Protein AF-A0A9D4G757-F1 (afdb_monomer)

Sequence (109 aa):
MEPRSGENACGYVVVRFISDYPGMWFLHCHIDLHNTNGMGMVIDEGDSKPTSPIDFPVCRNFEFKDDLRIIKLGGIVNQQQEMLKDQSLTIYELRNQLNIQTAKLNEQE

pLDDT: mean 77.9, std 16.69, range [42.66, 96.94]

Foldseek 3Di:
DDDDPPDDPPDDDDDDDDQPAQDWDKAADPPPVRVVVPRIDIDGGDPDDDDDDPPDADPPRPDPPCPVVVVVVPDPPPPVVVVVVVVVVVVVVVVVVVVVVVVVVVVVD

Secondary structure (DSSP, 8-state):
-PPPTT--------------S-EEEEEE-SSHHHHHTT-EEEEEE-S-PPPPPTTPPPTT-------HHHHHS-SSSHHHHHHHHHHHHHHHHHHHHHHHHHHHHHT--

Radius of gyration: 24.27 Å; Cα contacts (8 Å, |Δi|>4): 47; chains: 1; bounding box: 54×32×67 Å

InterPro domains:
  IPR002355 Multicopper oxidase, copper-binding site [PS00080] (28-39)
  IPR008972 Cupredoxin [G3DSA:2.60.40.420] (5-68)
  IPR008972 Cupredoxin [SSF49503] (11-52)
  IPR011706 Multicopper oxidase, C-terminal [PF07731] (11-47)
  IPR033138 Multicopper oxidases, conserved site [PS00079] (23-43)

Mean predicted aligned error: 16.39 Å

Solvent-accessible surface area (backbone atoms only — not comparable to full-atom values): 7275 Å² total; per-residue (Å²): 136,83,76,63,95,90,64,76,91,85,76,86,85,88,86,88,83,84,91,85,70,49,37,78,43,81,50,60,49,90,48,65,72,47,34,78,72,58,44,56,49,74,47,82,34,70,94,63,65,75,78,79,61,88,91,59,76,50,92,95,51,79,70,78,74,82,62,58,66,58,74,67,52,82,67,82,71,46,66,68,49,50,54,54,49,52,54,52,50,53,52,50,52,52,51,50,52,50,51,53,50,51,52,54,54,64,72,72,112

Organism: Dreissena polymorpha (NCBI:txid45954)

Structure (mmCIF, N/CA/C/O backbone):
data_AF-A0A9D4G757-F1
#
_entry.id   AF-A0A9D4G757-F1
#
loop_
_atom_site.group_PDB
_atom_site.id
_atom_site.type_symbol
_atom_site.label_atom_id
_atom_site.label_alt_id
_atom_site.label_comp_id
_atom_site.label_asym_id
_atom_site.label_entity_id
_atom_site.label_seq_id
_atom_site.pdbx_PDB_ins_code
_atom_site.Cartn_x
_atom_site.Cartn_y
_atom_site.Cartn_z
_atom_site.occupancy
_atom_site.B_iso_or_equiv
_atom_site.auth_seq_id
_atom_site.auth_comp_id
_atom_site.auth_asym_id
_atom_site.auth_atom_id
_atom_site.pdbx_PDB_model_num
ATOM 1 N N . MET A 1 1 ? -32.748 0.722 1.227 1.00 42.66 1 MET A N 1
ATOM 2 C CA . MET A 1 1 ? -32.030 0.820 2.513 1.00 42.66 1 MET A CA 1
ATOM 3 C C . MET A 1 1 ? -31.830 2.295 2.771 1.00 42.66 1 MET A C 1
ATOM 5 O O . MET A 1 1 ? -31.106 2.918 2.009 1.00 42.66 1 MET A O 1
ATOM 9 N N . GLU A 1 2 ? -32.544 2.864 3.738 1.00 48.59 2 GLU A N 1
ATOM 10 C CA . GLU A 1 2 ? -32.268 4.234 4.180 1.00 48.59 2 GLU A CA 1
ATOM 11 C C . GLU A 1 2 ? -31.182 4.219 5.264 1.00 48.59 2 GLU A C 1
ATOM 13 O O . GLU A 1 2 ? -31.170 3.294 6.085 1.00 48.59 2 GLU A O 1
ATOM 18 N N . PRO A 1 3 ? -30.261 5.195 5.269 1.00 55.28 3 PRO A N 1
ATOM 19 C CA . PRO A 1 3 ? -29.198 5.257 6.259 1.00 55.28 3 PRO A CA 1
ATOM 20 C C . PRO A 1 3 ? -29.733 5.773 7.598 1.00 55.28 3 PRO A C 1
ATOM 22 O O . PRO A 1 3 ? -30.544 6.699 7.647 1.00 55.28 3 PRO A O 1
ATOM 25 N N . ARG A 1 4 ? -29.270 5.181 8.705 1.00 61.44 4 ARG A N 1
ATOM 26 C CA . ARG A 1 4 ? -29.557 5.693 10.050 1.00 61.44 4 ARG A CA 1
ATOM 27 C C . ARG A 1 4 ? -28.796 7.000 10.273 1.00 61.44 4 ARG A C 1
ATOM 29 O O . ARG A 1 4 ? -27.637 7.141 9.893 1.00 61.44 4 ARG A O 1
ATOM 36 N N . SER A 1 5 ? -29.474 7.954 10.903 1.00 55.69 5 SER A N 1
ATOM 37 C CA . SER A 1 5 ? -28.947 9.266 11.276 1.00 55.69 5 SER A CA 1
ATOM 38 C C . SER A 1 5 ? -27.642 9.134 12.072 1.00 55.69 5 SER A C 1
ATOM 40 O O . SER A 1 5 ? -27.669 8.690 13.220 1.00 55.69 5 SER A O 1
ATOM 42 N N . GLY A 1 6 ? -26.522 9.517 11.450 1.00 54.69 6 GLY A N 1
ATOM 43 C CA . GLY A 1 6 ? -25.172 9.483 12.030 1.00 54.69 6 GLY A CA 1
ATOM 44 C C . GLY A 1 6 ? -24.110 8.834 11.135 1.00 54.69 6 GLY A C 1
ATOM 45 O O . GLY A 1 6 ? -22.923 8.998 11.391 1.00 54.69 6 GLY A O 1
ATOM 46 N N . GLU A 1 7 ? -24.517 8.148 10.068 1.00 62.72 7 GLU A N 1
ATOM 47 C CA . GLU A 1 7 ? -23.624 7.326 9.254 1.00 62.72 7 GLU A CA 1
ATOM 48 C C . GLU A 1 7 ? -23.812 7.664 7.774 1.00 62.72 7 GLU A C 1
ATOM 50 O O . GLU A 1 7 ? -24.894 7.448 7.232 1.00 62.72 7 GLU A O 1
ATOM 55 N N . ASN A 1 8 ? -22.780 8.293 7.184 1.00 50.72 8 ASN A N 1
ATOM 56 C CA . ASN A 1 8 ? -22.376 8.279 5.769 1.00 50.72 8 ASN A CA 1
ATOM 57 C C . ASN A 1 8 ? -21.428 9.461 5.478 1.00 50.72 8 ASN A C 1
ATOM 59 O O . ASN A 1 8 ? -21.876 10.586 5.253 1.00 50.72 8 ASN A O 1
ATOM 63 N N . ALA A 1 9 ? -20.118 9.219 5.382 1.00 65.31 9 ALA A N 1
ATOM 64 C CA . ALA A 1 9 ? -19.231 10.126 4.650 1.00 65.31 9 ALA A CA 1
ATOM 65 C C . ALA A 1 9 ? -19.429 9.889 3.141 1.00 65.31 9 ALA A C 1
ATOM 67 O O . ALA A 1 9 ? -18.605 9.267 2.477 1.00 65.31 9 ALA A O 1
ATOM 68 N N . CYS A 1 10 ? -20.566 10.323 2.594 1.00 75.12 10 CYS A N 1
ATOM 69 C CA . CYS A 1 10 ? -20.796 10.301 1.151 1.00 75.12 10 CYS A CA 1
ATOM 70 C C . CYS A 1 10 ? -20.040 11.469 0.509 1.00 75.12 10 CYS A C 1
ATOM 72 O O . CYS A 1 10 ? -20.564 12.573 0.386 1.00 75.12 10 CYS A O 1
ATOM 74 N N . GLY A 1 11 ? -18.793 11.222 0.120 1.00 84.81 11 GLY A N 1
ATOM 75 C CA . GLY A 1 11 ? -17.942 12.170 -0.594 1.00 84.81 11 GLY A CA 1
ATOM 76 C C . GLY A 1 11 ? -17.013 11.450 -1.567 1.00 84.81 11 GLY A C 1
ATOM 77 O O . GLY A 1 11 ? -16.969 10.222 -1.607 1.00 84.81 11 GLY A O 1
ATOM 78 N N . TYR A 1 12 ? -16.267 12.215 -2.360 1.00 92.75 12 TYR A N 1
ATOM 79 C CA . TYR A 1 12 ? -15.235 11.687 -3.248 1.00 92.75 12 TYR A CA 1
ATOM 80 C C . TYR A 1 12 ? -13.963 12.522 -3.127 1.00 92.75 12 TYR A C 1
ATOM 82 O O . TYR A 1 12 ? -14.000 13.697 -2.763 1.00 92.75 12 TYR A O 1
ATOM 90 N N . VAL A 1 13 ? -12.832 11.906 -3.453 1.00 92.69 13 VAL A N 1
ATOM 91 C CA . VAL A 1 13 ? -11.530 12.568 -3.541 1.00 92.69 13 VAL A CA 1
ATOM 92 C C . VAL A 1 13 ? -10.971 12.298 -4.929 1.00 92.69 13 VAL A C 1
ATOM 94 O O . VAL A 1 13 ? -11.061 11.179 -5.430 1.00 92.69 13 VAL A O 1
ATOM 97 N N . VAL A 1 14 ? -10.401 13.325 -5.558 1.00 95.88 14 VAL A N 1
ATOM 98 C CA . VAL A 1 14 ? -9.697 13.198 -6.837 1.00 95.88 14 VAL A CA 1
ATOM 99 C C . VAL A 1 14 ? -8.209 13.358 -6.571 1.00 95.88 14 VAL A C 1
ATOM 101 O O . VAL A 1 14 ? -7.772 14.405 -6.099 1.00 95.88 14 VAL A O 1
ATOM 104 N N . VAL A 1 15 ? -7.437 12.322 -6.884 1.00 95.00 15 VAL A N 1
ATOM 105 C CA . VAL A 1 15 ? -5.978 12.314 -6.746 1.00 95.00 15 VAL A CA 1
ATOM 106 C C . VAL A 1 15 ? -5.353 12.325 -8.138 1.00 95.00 15 VAL A C 1
ATOM 108 O O . VAL A 1 15 ? -5.828 11.644 -9.046 1.00 95.00 15 VAL A O 1
ATOM 111 N N . ARG A 1 16 ? -4.284 13.105 -8.309 1.00 96.75 16 ARG A N 1
ATOM 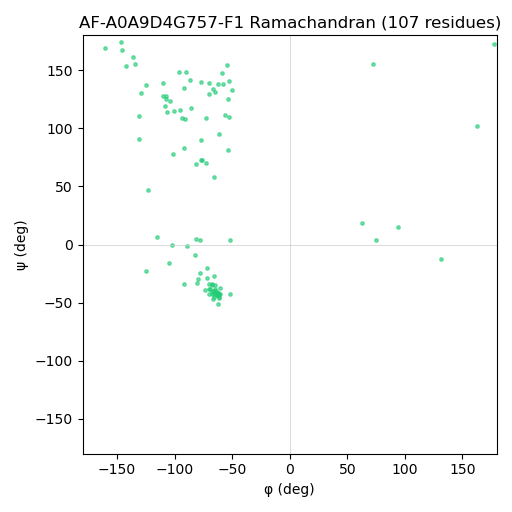112 C CA . ARG A 1 16 ? -3.449 13.123 -9.514 1.00 96.75 16 ARG A CA 1
ATOM 113 C C . ARG A 1 16 ? -1.994 12.976 -9.095 1.00 96.75 16 ARG A C 1
ATOM 115 O O . ARG A 1 16 ? -1.535 13.726 -8.240 1.00 96.75 16 ARG A O 1
ATOM 122 N N . PHE A 1 17 ? -1.286 12.055 -9.730 1.00 95.12 17 PHE A N 1
ATOM 123 C CA . PHE A 1 17 ? 0.151 11.861 -9.572 1.00 95.12 17 PHE A CA 1
ATOM 124 C C . PHE A 1 17 ? 0.797 11.647 -10.946 1.00 95.12 17 PHE A C 1
ATOM 126 O O . PHE A 1 17 ? 0.097 11.383 -11.927 1.00 95.12 17 PHE A O 1
ATOM 133 N N . ILE A 1 18 ? 2.114 11.833 -11.019 1.00 95.81 18 ILE A N 1
ATOM 134 C CA . ILE A 1 18 ? 2.915 11.518 -12.205 1.00 95.81 18 ILE A CA 1
ATOM 135 C C . ILE A 1 18 ? 3.416 10.087 -12.038 1.00 95.81 18 ILE A C 1
ATOM 137 O O . ILE A 1 18 ? 3.839 9.7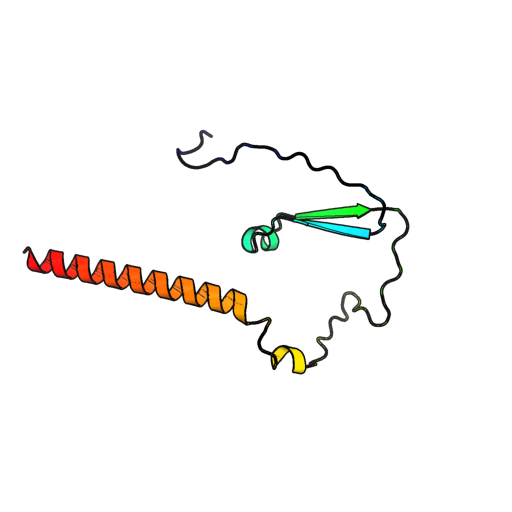06 -10.952 1.00 95.81 18 ILE A O 1
ATOM 141 N N . SER A 1 19 ? 3.301 9.309 -13.107 1.00 94.25 19 SER A N 1
ATOM 142 C CA . SER A 1 19 ? 3.729 7.918 -13.168 1.00 94.25 19 SER A CA 1
ATOM 143 C C . SER A 1 19 ? 5.077 7.850 -13.893 1.00 94.25 19 SER A C 1
ATOM 145 O O . SER A 1 19 ? 5.132 7.572 -15.091 1.00 94.25 19 SER A O 1
ATOM 147 N N . ASP A 1 20 ? 6.150 8.204 -13.186 1.00 93.75 20 ASP A N 1
ATOM 148 C CA . ASP A 1 20 ? 7.534 8.233 -13.673 1.00 93.75 20 ASP A CA 1
ATOM 149 C C . ASP A 1 20 ? 8.477 7.226 -12.980 1.00 93.75 20 ASP A C 1
ATOM 151 O O . ASP A 1 20 ? 9.677 7.220 -13.268 1.00 93.75 20 ASP A O 1
ATOM 155 N N . TYR A 1 21 ? 7.961 6.335 -12.123 1.00 93.12 21 TYR A N 1
ATOM 156 C CA . TYR A 1 21 ? 8.767 5.390 -11.338 1.00 93.12 21 TYR A CA 1
ATOM 157 C C . TYR A 1 21 ? 8.233 3.949 -11.436 1.00 93.12 21 TYR A C 1
ATOM 159 O O . TYR A 1 21 ? 7.447 3.520 -10.592 1.00 93.12 21 TYR A O 1
ATOM 167 N N . PRO A 1 22 ? 8.706 3.143 -12.408 1.00 95.25 22 PRO A N 1
ATOM 168 C CA . PRO A 1 22 ? 8.237 1.772 -12.600 1.00 95.25 22 PRO A CA 1
ATOM 169 C C . PRO A 1 22 ? 8.333 0.917 -11.332 1.00 95.25 22 PRO A C 1
ATOM 171 O O . PRO A 1 22 ? 9.403 0.770 -10.735 1.00 95.25 22 PRO A O 1
ATOM 174 N N . GLY A 1 23 ? 7.214 0.325 -10.922 1.00 93.62 23 GLY A N 1
ATOM 175 C CA . GLY A 1 23 ? 7.089 -0.244 -9.587 1.00 93.62 23 GLY A CA 1
ATOM 176 C C . GLY A 1 23 ? 5.712 -0.823 -9.293 1.00 93.62 23 GLY A C 1
ATOM 177 O O . GLY A 1 23 ? 4.785 -0.713 -10.090 1.00 93.62 23 GLY A O 1
ATOM 178 N N . MET A 1 24 ? 5.604 -1.482 -8.141 1.00 94.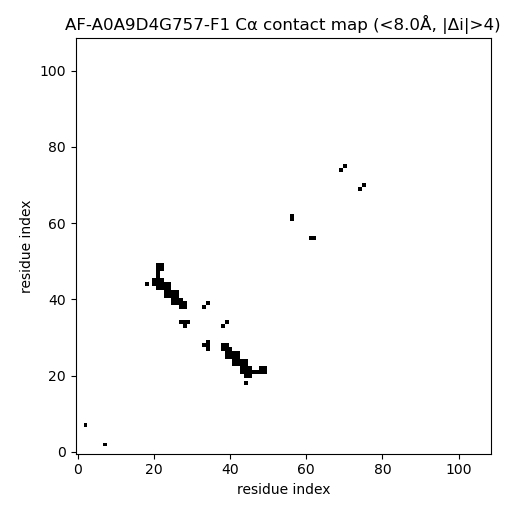19 24 MET A N 1
ATOM 179 C CA . MET A 1 24 ? 4.327 -1.893 -7.558 1.00 94.19 24 MET A CA 1
ATOM 180 C C . MET A 1 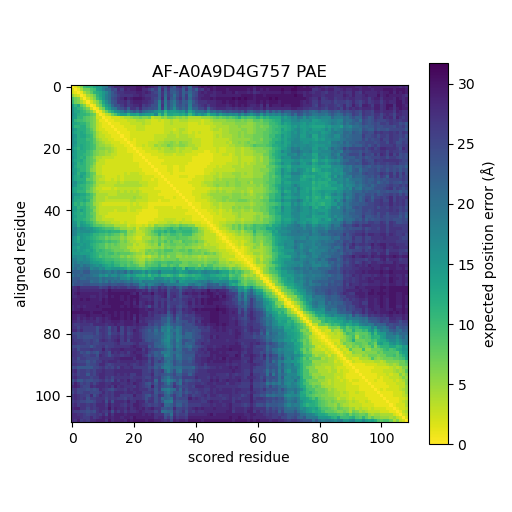24 ? 4.049 -0.972 -6.374 1.00 94.19 24 MET A C 1
ATOM 182 O O . MET A 1 24 ? 4.782 -1.012 -5.385 1.00 94.19 24 MET A O 1
ATOM 186 N N . TRP A 1 25 ? 3.011 -0.146 -6.467 1.00 94.94 25 TRP A N 1
ATOM 187 C CA . TRP A 1 25 ? 2.702 0.872 -5.462 1.00 94.94 25 TRP A CA 1
ATOM 188 C C . TRP A 1 25 ? 1.446 0.511 -4.684 1.00 94.94 25 TRP A C 1
ATOM 190 O O . TRP A 1 25 ? 0.402 0.239 -5.273 1.00 94.94 25 TRP A O 1
ATOM 200 N N . PHE A 1 26 ? 1.529 0.520 -3.355 1.00 96.62 26 PHE A N 1
ATOM 201 C CA . PHE A 1 26 ? 0.406 0.162 -2.496 1.00 96.62 26 PHE A CA 1
ATOM 202 C C . PHE A 1 26 ? -0.384 1.407 -2.089 1.00 96.62 26 PHE A C 1
ATOM 204 O O . PHE A 1 26 ? 0.081 2.221 -1.294 1.00 96.62 26 PHE A O 1
ATOM 211 N N . LEU A 1 27 ? -1.589 1.551 -2.636 1.00 95.94 27 LEU A N 1
ATOM 212 C CA . LEU A 1 27 ? -2.540 2.589 -2.255 1.00 95.94 27 LEU A CA 1
ATOM 213 C C . LEU A 1 27 ? -3.583 1.972 -1.326 1.00 95.94 27 LEU A C 1
ATOM 215 O O . LEU A 1 27 ? -4.356 1.115 -1.743 1.00 95.94 27 LEU A O 1
ATOM 219 N N . HIS A 1 28 ? -3.627 2.405 -0.071 1.00 96.44 28 HIS A N 1
ATOM 220 C CA . HIS A 1 28 ? -4.486 1.788 0.937 1.00 96.44 28 HIS A CA 1
ATOM 221 C C . HIS A 1 28 ? -5.031 2.799 1.941 1.00 96.44 28 HIS A C 1
ATOM 223 O O . HIS A 1 28 ? -4.577 3.941 2.029 1.00 96.44 28 HIS A O 1
ATOM 229 N N . CYS A 1 29 ? -6.016 2.371 2.727 1.00 95.25 29 CYS A N 1
ATOM 230 C CA . CYS A 1 29 ? -6.435 3.125 3.897 1.00 95.25 29 CYS A CA 1
ATOM 231 C C . CYS A 1 29 ? -5.343 3.060 4.972 1.00 95.25 29 CYS A C 1
ATOM 233 O O . CYS A 1 29 ? -4.909 1.974 5.343 1.00 95.25 29 CYS A O 1
ATOM 235 N N . HIS A 1 30 ? -4.926 4.200 5.518 1.00 94.75 30 HIS A N 1
ATOM 236 C CA . HIS A 1 30 ? -3.895 4.250 6.563 1.00 94.75 30 HIS A CA 1
ATOM 237 C C . HIS A 1 30 ? -4.423 3.876 7.970 1.00 94.75 30 HIS A C 1
ATOM 239 O O . HIS A 1 30 ? -3.695 3.949 8.956 1.00 94.75 30 HIS A O 1
ATOM 245 N N . ILE A 1 31 ? -5.698 3.486 8.088 1.00 92.00 31 ILE A N 1
ATOM 246 C CA . ILE A 1 31 ? -6.267 2.918 9.316 1.00 92.00 31 ILE A CA 1
ATOM 247 C C . ILE A 1 31 ? -5.980 1.414 9.313 1.00 92.00 31 ILE A C 1
ATOM 249 O O . ILE A 1 31 ? -6.495 0.697 8.454 1.00 92.00 31 ILE A O 1
ATOM 253 N N . ASP A 1 32 ? -5.209 0.932 10.291 1.00 88.44 32 ASP A N 1
ATOM 254 C CA . ASP A 1 32 ? -4.720 -0.455 10.353 1.00 88.44 32 ASP A CA 1
ATOM 255 C C . ASP A 1 32 ? -5.828 -1.500 10.208 1.00 88.44 32 ASP A C 1
ATOM 257 O O . ASP A 1 32 ? -5.679 -2.469 9.463 1.00 88.44 32 ASP A O 1
ATOM 261 N N . LEU A 1 33 ? -6.971 -1.291 10.866 1.00 93.06 33 LEU A N 1
ATOM 262 C CA . LEU A 1 33 ? -8.108 -2.207 10.780 1.00 93.06 33 LEU A CA 1
ATOM 263 C C . LEU A 1 33 ? -8.698 -2.263 9.363 1.00 93.06 33 LEU A C 1
ATOM 265 O O . LEU A 1 33 ? -9.070 -3.329 8.891 1.00 93.06 33 LEU A O 1
ATOM 269 N N . HIS A 1 34 ? -8.770 -1.137 8.654 1.00 91.62 34 HIS A N 1
ATOM 270 C CA . HIS A 1 34 ? -9.272 -1.121 7.279 1.00 91.62 34 HIS A CA 1
ATOM 271 C C . HIS A 1 34 ? -8.252 -1.731 6.314 1.00 91.62 34 HIS A C 1
ATOM 273 O O . HIS A 1 34 ? -8.636 -2.488 5.424 1.00 91.62 34 HIS A O 1
ATOM 279 N N . ASN A 1 35 ? -6.960 -1.452 6.515 1.00 91.94 35 ASN A N 1
ATOM 280 C CA . ASN A 1 35 ? -5.877 -2.023 5.718 1.00 91.94 35 ASN A CA 1
ATOM 281 C C . ASN A 1 35 ? -5.813 -3.551 5.853 1.00 91.94 35 ASN A C 1
ATOM 283 O O . ASN A 1 35 ? -5.841 -4.269 4.858 1.00 91.94 35 ASN A O 1
ATOM 287 N N . THR A 1 36 ? -5.791 -4.057 7.088 1.00 94.19 36 THR A N 1
ATOM 288 C CA . THR A 1 36 ? -5.731 -5.502 7.369 1.00 94.19 36 THR A CA 1
ATOM 289 C C . THR A 1 36 ? -6.993 -6.240 6.920 1.00 94.19 36 THR A C 1
ATOM 291 O O . THR A 1 36 ? -6.907 -7.401 6.529 1.00 94.19 36 THR A O 1
ATOM 294 N N . ASN A 1 37 ? -8.139 -5.550 6.865 1.00 96.06 37 ASN A N 1
ATOM 295 C CA . ASN A 1 37 ? -9.378 -6.063 6.275 1.00 96.06 37 ASN A CA 1
ATOM 296 C C . ASN A 1 37 ? -9.439 -5.935 4.738 1.00 96.06 37 ASN A C 1
ATOM 298 O O . ASN A 1 37 ? -10.464 -6.260 4.140 1.00 96.06 37 ASN A O 1
ATOM 302 N N . GLY A 1 38 ? -8.364 -5.481 4.086 1.00 95.06 38 GLY A N 1
ATOM 303 C CA . GLY A 1 38 ? -8.226 -5.494 2.629 1.00 95.06 38 GLY A CA 1
ATOM 304 C C . GLY A 1 38 ? -8.650 -4.213 1.909 1.00 95.06 38 GLY A C 1
ATOM 305 O O . GLY A 1 38 ? -8.815 -4.239 0.692 1.00 95.06 38 GLY A O 1
ATOM 306 N N . MET A 1 39 ? -8.814 -3.083 2.607 1.00 96.94 39 MET A N 1
ATOM 307 C CA . MET A 1 39 ? -9.086 -1.784 1.976 1.00 96.94 39 MET A CA 1
ATOM 308 C C . MET A 1 39 ? -7.809 -1.184 1.365 1.00 96.94 39 MET A C 1
ATOM 310 O O . MET A 1 39 ? -7.241 -0.208 1.865 1.00 96.94 39 MET A O 1
ATOM 314 N N . GLY A 1 40 ? -7.366 -1.771 0.258 1.00 95.94 40 GLY A N 1
ATOM 315 C CA . GLY A 1 40 ? -6.227 -1.298 -0.513 1.00 95.94 40 GLY A CA 1
ATOM 316 C C . GLY A 1 40 ? -6.226 -1.825 -1.940 1.00 95.94 40 GLY A C 1
ATOM 317 O O . GLY A 1 40 ? -6.994 -2.711 -2.309 1.00 95.94 40 GLY A O 1
ATOM 318 N N . MET A 1 41 ? -5.352 -1.250 -2.751 1.00 96.75 41 MET A N 1
ATOM 319 C CA . MET A 1 41 ? -5.109 -1.625 -4.132 1.00 96.75 41 MET A CA 1
ATOM 320 C C . MET A 1 41 ? -3.619 -1.514 -4.444 1.00 96.75 41 MET A C 1
ATOM 322 O O . MET A 1 41 ? -2.896 -0.725 -3.833 1.00 96.75 41 MET A O 1
ATOM 326 N N . VAL A 1 42 ? -3.168 -2.294 -5.421 1.00 96.69 42 VAL A N 1
ATOM 327 C CA . VAL A 1 42 ? -1.809 -2.196 -5.951 1.00 96.69 42 VAL A CA 1
ATOM 328 C C . VAL A 1 42 ? -1.875 -1.578 -7.338 1.00 96.69 42 VAL A C 1
ATOM 330 O O . VAL A 1 42 ? -2.641 -2.032 -8.187 1.00 96.69 42 VAL A O 1
ATOM 333 N N . ILE A 1 43 ? -1.086 -0.532 -7.549 1.00 95.88 43 ILE A N 1
ATOM 334 C CA . ILE A 1 43 ? -0.896 0.111 -8.844 1.00 95.88 43 ILE A CA 1
ATOM 335 C C . ILE A 1 43 ? 0.364 -0.499 -9.454 1.00 95.88 43 ILE A C 1
ATOM 337 O O . ILE A 1 43 ? 1.453 -0.365 -8.896 1.00 95.88 43 ILE A O 1
ATOM 341 N N . ASP A 1 44 ? 0.190 -1.201 -10.571 1.00 95.06 44 ASP A N 1
ATOM 342 C CA . ASP A 1 44 ? 1.279 -1.775 -11.357 1.00 95.06 44 ASP A CA 1
ATOM 343 C C . ASP A 1 44 ? 1.722 -0.760 -12.414 1.00 95.06 44 ASP A C 1
ATOM 345 O O . ASP A 1 44 ? 0.987 -0.456 -13.355 1.00 95.06 44 ASP A O 1
ATOM 349 N N . GLU A 1 45 ? 2.904 -0.186 -12.212 1.00 94.81 45 GLU A N 1
ATOM 350 C CA . GLU A 1 45 ? 3.445 0.871 -13.050 1.00 94.81 45 GLU A CA 1
ATOM 351 C C . GLU A 1 45 ? 4.602 0.375 -13.923 1.00 94.81 45 GLU A C 1
ATOM 353 O O . GLU A 1 45 ? 5.623 -0.106 -13.418 1.00 94.81 45 GLU A O 1
ATOM 358 N N . GLY A 1 46 ? 4.472 0.580 -15.236 1.00 90.81 46 GLY A N 1
ATOM 359 C CA . GLY A 1 46 ? 5.500 0.289 -16.237 1.00 90.81 46 GLY A CA 1
ATOM 360 C C . GLY A 1 46 ? 5.709 -1.206 -16.506 1.00 90.81 46 GLY A C 1
ATOM 361 O O . GLY A 1 46 ? 5.465 -2.051 -15.652 1.00 90.81 46 GLY A O 1
ATOM 362 N N . ASP A 1 47 ? 6.220 -1.552 -17.687 1.00 88.25 47 ASP A N 1
ATOM 363 C CA . ASP A 1 47 ? 6.427 -2.963 -18.060 1.00 88.25 47 ASP A CA 1
ATOM 364 C C . ASP A 1 47 ? 7.699 -3.564 -17.439 1.00 88.25 47 ASP A C 1
ATOM 366 O O . ASP A 1 47 ? 7.773 -4.760 -17.158 1.00 88.25 47 ASP A O 1
ATOM 370 N N . SER A 1 48 ? 8.719 -2.734 -17.202 1.00 88.75 48 SER A N 1
ATOM 371 C CA . SER A 1 48 ? 9.994 -3.150 -16.612 1.00 88.75 48 SER A CA 1
ATOM 372 C C . SER A 1 48 ? 10.086 -2.720 -15.154 1.00 88.75 48 SER A C 1
ATOM 374 O O . SER A 1 48 ? 10.018 -1.528 -14.859 1.00 88.75 48 SER A O 1
ATOM 376 N N . LYS A 1 49 ? 10.309 -3.670 -14.246 1.00 88.44 49 LYS A N 1
ATOM 377 C CA . LYS A 1 49 ? 10.559 -3.392 -12.827 1.00 88.44 49 LYS A CA 1
ATOM 378 C C . LYS A 1 49 ? 12.063 -3.369 -12.536 1.00 88.44 49 LYS A C 1
ATOM 380 O O . LYS A 1 49 ? 12.808 -4.108 -13.188 1.00 88.44 49 LYS A O 1
ATOM 385 N N . PRO A 1 50 ? 12.527 -2.564 -11.563 1.00 87.44 50 PRO A N 1
ATOM 386 C CA . PRO A 1 50 ? 13.898 -2.665 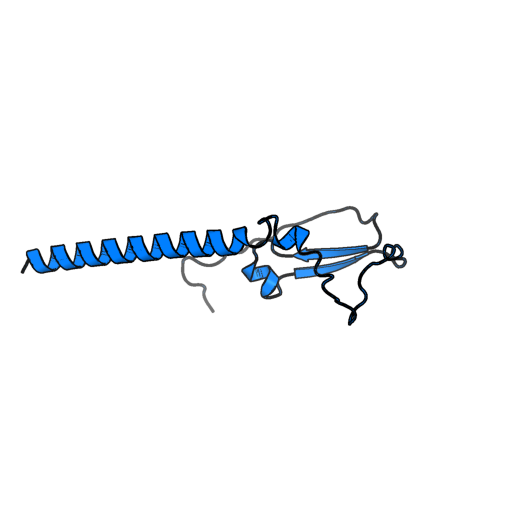-11.087 1.00 87.44 50 PRO A CA 1
ATOM 387 C C . PRO A 1 50 ? 14.161 -4.075 -10.553 1.00 87.44 50 PRO A C 1
ATOM 389 O O . PRO A 1 50 ? 13.272 -4.737 -10.011 1.00 87.44 50 PRO A O 1
ATOM 392 N N . THR A 1 51 ? 15.396 -4.545 -10.702 1.00 89.19 51 THR A N 1
ATOM 393 C CA . THR A 1 51 ? 15.806 -5.813 -10.101 1.00 89.19 51 THR A CA 1
ATOM 394 C C . THR A 1 51 ? 15.692 -5.723 -8.589 1.00 89.19 51 THR A C 1
ATOM 396 O O . THR A 1 51 ? 16.087 -4.721 -7.990 1.00 89.19 51 THR A O 1
ATOM 399 N N . SER A 1 52 ? 15.193 -6.793 -7.976 1.00 88.88 52 SER A N 1
ATOM 400 C CA . SER A 1 52 ? 15.173 -6.921 -6.524 1.00 88.88 52 SER A CA 1
ATOM 401 C C . SER A 1 52 ? 16.576 -6.685 -5.940 1.00 88.88 52 SER A C 1
ATOM 403 O O . SER A 1 52 ? 17.552 -7.158 -6.534 1.00 88.88 52 SER A O 1
ATOM 405 N N . PRO A 1 53 ? 16.706 -5.989 -4.794 1.00 88.38 53 PRO A N 1
ATOM 406 C CA . PRO A 1 53 ? 17.984 -5.845 -4.106 1.00 88.38 53 PRO A CA 1
ATOM 407 C C . PRO A 1 53 ? 18.648 -7.199 -3.813 1.00 88.38 53 PRO A C 1
ATOM 409 O O . PRO A 1 53 ? 17.969 -8.221 -3.674 1.00 88.38 53 PRO A O 1
ATOM 412 N N . ILE A 1 54 ? 19.978 -7.192 -3.687 1.00 87.38 54 ILE A N 1
ATOM 413 C CA . ILE A 1 54 ? 20.749 -8.362 -3.244 1.00 87.38 54 ILE A CA 1
ATOM 414 C C . ILE A 1 54 ? 20.243 -8.779 -1.853 1.00 87.38 54 ILE A C 1
ATOM 416 O O . ILE A 1 54 ? 19.967 -7.921 -1.017 1.00 87.38 54 ILE A O 1
ATOM 420 N N . ASP A 1 55 ? 20.096 -10.087 -1.631 1.00 84.06 55 ASP A N 1
ATOM 421 C CA . ASP A 1 55 ? 19.574 -10.696 -0.397 1.00 84.06 55 ASP A CA 1
ATOM 422 C C . ASP A 1 55 ? 18.119 -10.341 -0.032 1.00 84.06 55 ASP A C 1
ATOM 424 O O . ASP A 1 55 ? 17.693 -10.551 1.106 1.00 84.06 55 ASP A O 1
ATOM 428 N N . PHE A 1 56 ? 17.318 -9.845 -0.981 1.00 84.25 56 PHE A N 1
ATOM 429 C CA . PHE A 1 56 ? 15.887 -9.656 -0.741 1.00 84.25 56 PHE A CA 1
ATOM 430 C C . PHE A 1 56 ? 15.175 -11.013 -0.563 1.00 84.25 56 PHE A C 1
ATOM 432 O O . PHE A 1 56 ? 15.401 -11.932 -1.362 1.00 84.25 56 PHE A O 1
ATOM 439 N N . PRO A 1 57 ? 14.302 -11.168 0.452 1.00 83.62 57 PRO A N 1
ATOM 440 C CA . PRO A 1 57 ? 13.629 -12.433 0.707 1.00 83.62 57 PRO A CA 1
ATOM 441 C C . PRO A 1 57 ? 12.703 -12.798 -0.454 1.00 83.62 57 PRO A C 1
ATOM 443 O O . PRO A 1 57 ? 11.887 -11.999 -0.912 1.00 83.62 57 PRO A O 1
ATOM 446 N N . VAL A 1 58 ? 12.811 -14.041 -0.917 1.00 82.62 58 VAL A N 1
ATOM 447 C CA . VAL A 1 58 ? 11.910 -14.588 -1.934 1.00 82.62 58 VAL A CA 1
ATOM 448 C C . VAL A 1 58 ? 10.707 -15.246 -1.270 1.00 82.62 58 VAL A C 1
ATOM 450 O O . VAL A 1 58 ? 10.810 -15.819 -0.183 1.00 82.62 58 VAL A O 1
ATOM 453 N N . CYS A 1 59 ? 9.551 -15.204 -1.938 1.00 81.12 59 CYS A N 1
ATOM 454 C CA . CYS A 1 59 ? 8.358 -15.908 -1.477 1.00 81.12 59 CYS A CA 1
ATOM 455 C C . CYS A 1 59 ? 8.687 -17.373 -1.155 1.00 81.12 59 CYS A C 1
ATOM 457 O O . CYS A 1 59 ? 9.293 -18.069 -1.972 1.00 81.12 59 CYS A O 1
ATOM 459 N N . ARG A 1 60 ? 8.221 -17.846 0.008 1.00 75.44 60 ARG A N 1
ATOM 460 C CA . ARG A 1 60 ? 8.497 -19.183 0.581 1.00 75.44 60 ARG A CA 1
ATOM 461 C C . ARG A 1 60 ? 9.898 -19.373 1.185 1.00 75.44 60 ARG A C 1
ATOM 463 O O . ARG A 1 60 ? 10.181 -20.464 1.658 1.00 75.44 60 ARG A O 1
ATOM 470 N N . ASN A 1 61 ? 10.723 -18.328 1.234 1.00 71.12 61 ASN A N 1
ATOM 471 C CA . ASN A 1 61 ? 11.982 -18.269 1.984 1.00 71.12 61 ASN A CA 1
ATOM 472 C C . ASN A 1 61 ? 11.963 -17.077 2.962 1.00 71.12 61 ASN A C 1
ATOM 474 O O . ASN A 1 61 ? 12.888 -16.268 3.023 1.00 71.12 61 ASN A O 1
ATOM 478 N N . PHE A 1 62 ? 10.864 -16.920 3.700 1.00 67.94 62 PHE A N 1
ATOM 479 C CA . PHE A 1 62 ? 10.818 -15.959 4.798 1.00 67.94 62 PHE A CA 1
ATOM 480 C C . PHE A 1 62 ? 11.477 -16.592 6.022 1.00 67.94 62 PHE A C 1
ATOM 482 O O . PHE A 1 62 ? 10.810 -16.952 6.989 1.00 67.94 62 PHE A O 1
ATOM 489 N N . GLU A 1 63 ? 12.793 -16.786 5.959 1.00 67.56 63 GLU A N 1
ATOM 490 C CA . GLU A 1 63 ? 13.564 -17.004 7.171 1.00 67.56 63 GLU A CA 1
ATOM 491 C C . GLU A 1 63 ? 13.647 -15.663 7.889 1.00 67.56 63 GLU A C 1
ATOM 493 O O . GLU A 1 63 ? 14.315 -14.726 7.441 1.00 67.56 63 GLU A O 1
ATOM 498 N N . PHE A 1 64 ? 12.938 -15.556 9.011 1.00 61.47 64 PHE A N 1
ATOM 499 C CA . PHE A 1 64 ? 13.256 -14.540 9.994 1.00 61.47 64 PHE A CA 1
ATOM 500 C C . PHE A 1 64 ? 14.676 -14.852 10.457 1.00 61.47 64 PHE A C 1
ATOM 502 O O . PHE A 1 64 ? 14.884 -15.724 11.296 1.00 61.47 64 PHE A O 1
ATOM 509 N N . LYS A 1 65 ? 15.679 -14.199 9.857 1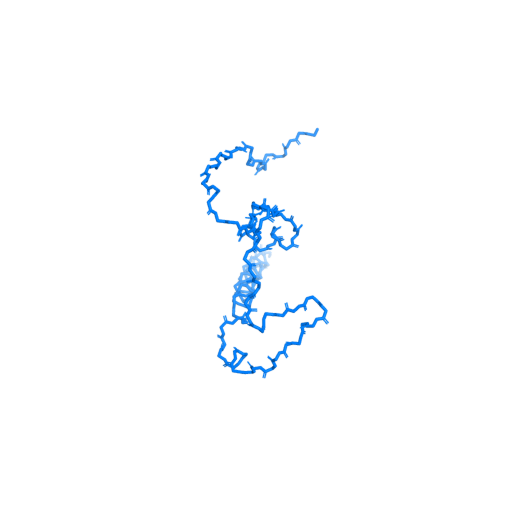.00 59.19 65 LYS A N 1
ATOM 510 C CA . LYS A 1 65 ? 16.997 -14.142 10.477 1.00 59.19 65 LYS A CA 1
ATOM 511 C C . LYS A 1 65 ? 16.733 -13.544 11.846 1.00 59.19 65 LYS A C 1
ATOM 513 O O . LYS A 1 65 ? 16.317 -12.388 11.933 1.00 59.19 65 LYS A O 1
ATOM 518 N N . ASP A 1 66 ? 16.905 -14.356 12.881 1.00 57.62 66 ASP A N 1
ATOM 519 C CA . ASP A 1 66 ? 16.829 -13.960 14.280 1.00 57.62 66 ASP A CA 1
ATOM 520 C C . ASP A 1 66 ? 17.985 -12.996 14.602 1.00 57.62 66 ASP A C 1
ATOM 522 O O . ASP A 1 66 ? 18.790 -13.216 15.506 1.00 57.62 66 ASP A O 1
ATOM 526 N N . ASP A 1 67 ? 18.069 -11.871 13.892 1.00 57.41 67 ASP A N 1
ATOM 527 C CA . ASP A 1 67 ? 18.749 -10.678 14.353 1.00 57.41 67 ASP A CA 1
ATOM 528 C C . ASP A 1 67 ? 17.868 -10.073 15.449 1.00 57.41 67 ASP A C 1
ATOM 530 O O . ASP A 1 67 ? 17.291 -8.987 15.355 1.00 57.41 67 ASP A O 1
ATOM 534 N N . LEU A 1 68 ? 17.8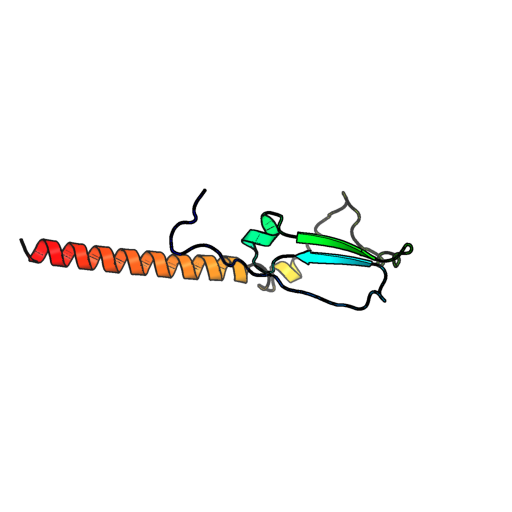43 -10.795 16.570 1.00 53.34 68 LEU A N 1
ATOM 535 C CA . LEU A 1 68 ? 17.328 -10.439 17.889 1.00 53.34 68 LEU A CA 1
ATOM 536 C C . LEU A 1 68 ? 17.882 -9.099 18.413 1.00 53.34 68 LEU A C 1
ATOM 538 O O . LEU A 1 68 ? 17.563 -8.701 19.529 1.00 53.34 68 LEU A O 1
ATOM 542 N N . ARG A 1 69 ? 18.689 -8.370 17.630 1.00 49.62 69 ARG A N 1
ATOM 543 C CA . ARG A 1 69 ? 19.042 -6.969 17.866 1.00 49.62 69 ARG A CA 1
ATOM 544 C C . ARG A 1 69 ? 17.862 -6.020 17.640 1.00 49.62 69 ARG A C 1
ATOM 546 O O . ARG A 1 69 ? 17.755 -5.061 18.395 1.00 49.62 69 ARG A O 1
ATOM 553 N N . ILE A 1 70 ? 16.952 -6.295 16.699 1.00 51.22 70 ILE A N 1
ATOM 554 C CA . ILE A 1 70 ? 15.763 -5.444 16.478 1.00 51.22 70 ILE A CA 1
ATOM 555 C C . ILE A 1 70 ? 14.650 -5.757 17.487 1.00 51.22 70 ILE A C 1
ATOM 557 O O . ILE A 1 70 ? 13.982 -4.847 17.963 1.00 51.22 70 ILE A O 1
ATOM 561 N N . ILE A 1 71 ? 14.514 -7.016 17.916 1.00 49.00 71 ILE A N 1
ATOM 562 C CA . ILE A 1 71 ? 13.563 -7.390 18.979 1.00 49.00 71 ILE A CA 1
ATOM 563 C C . ILE A 1 71 ? 14.047 -6.892 20.359 1.00 49.00 71 ILE A C 1
ATOM 565 O O . ILE A 1 71 ? 13.228 -6.563 21.214 1.00 49.00 71 ILE A O 1
ATOM 569 N N . LYS A 1 72 ? 15.368 -6.752 20.580 1.00 44.91 72 LYS A N 1
ATOM 570 C CA . LYS A 1 72 ? 15.922 -6.158 21.816 1.00 44.91 72 LYS A CA 1
ATOM 5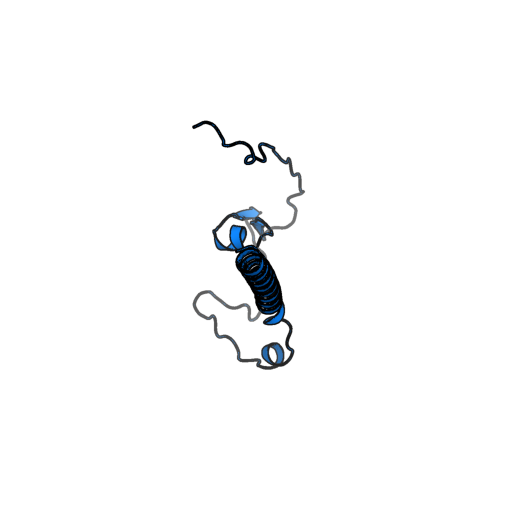71 C C . LYS A 1 72 ? 15.864 -4.632 21.882 1.00 44.91 72 LYS A C 1
ATOM 573 O O . LYS A 1 72 ? 15.877 -4.091 22.985 1.00 44.91 72 LYS A O 1
ATOM 578 N N . LEU A 1 73 ? 15.826 -3.932 20.751 1.00 48.75 73 LEU A N 1
ATOM 579 C CA . LEU A 1 73 ? 15.641 -2.481 20.717 1.00 48.75 73 LEU A CA 1
ATOM 580 C C . LEU A 1 73 ? 14.140 -2.212 20.594 1.00 48.75 73 LEU A C 1
ATOM 582 O O . LEU A 1 73 ? 13.630 -2.069 19.491 1.00 48.75 73 LEU A O 1
ATOM 586 N N . GLY A 1 74 ? 13.430 -2.232 21.726 1.00 43.38 74 GLY A N 1
ATOM 587 C CA . GLY A 1 74 ? 11.965 -2.199 21.817 1.00 43.38 74 GLY A CA 1
ATOM 588 C C . GLY A 1 74 ? 11.285 -1.046 21.067 1.00 43.38 74 GLY A C 1
ATOM 589 O O . GLY A 1 74 ? 10.913 -0.050 21.678 1.00 43.38 74 GLY A O 1
ATOM 590 N N . GLY A 1 75 ? 11.097 -1.205 19.753 1.00 47.22 75 GLY A N 1
ATOM 591 C CA . GLY A 1 75 ? 10.496 -0.203 18.869 1.00 47.22 75 GLY A CA 1
ATOM 592 C C . GLY A 1 75 ? 9.295 -0.693 18.056 1.00 47.22 75 GLY A C 1
ATOM 593 O O . GLY A 1 75 ? 8.467 0.128 17.687 1.00 47.22 75 GLY A O 1
ATOM 594 N N . ILE A 1 76 ? 9.135 -2.000 17.811 1.00 54.19 76 ILE A N 1
ATOM 595 C CA . ILE A 1 76 ? 8.038 -2.515 16.955 1.00 54.19 76 ILE A CA 1
ATOM 596 C C . ILE A 1 76 ? 6.906 -3.174 17.769 1.00 54.19 76 ILE A C 1
ATOM 598 O O . ILE A 1 76 ? 5.784 -3.290 17.294 1.00 54.19 76 ILE A O 1
ATOM 602 N N . VAL A 1 77 ? 7.134 -3.509 19.043 1.00 49.53 77 VAL A N 1
ATOM 603 C CA . VAL A 1 77 ? 6.095 -4.097 19.919 1.00 49.53 77 VAL A CA 1
ATOM 604 C C . VAL A 1 77 ? 5.281 -3.028 20.671 1.00 49.53 77 VAL A C 1
ATOM 606 O O . VAL A 1 77 ? 4.338 -3.352 21.384 1.00 49.53 77 VAL A O 1
ATOM 609 N N . ASN A 1 78 ? 5.580 -1.739 20.490 1.00 54.75 78 ASN A N 1
ATOM 610 C CA . ASN A 1 78 ? 5.013 -0.712 21.364 1.00 54.75 78 ASN A CA 1
ATOM 611 C C . ASN A 1 78 ? 3.702 -0.097 20.857 1.00 54.75 78 ASN A C 1
ATOM 613 O O . ASN A 1 78 ? 2.844 0.172 21.679 1.00 54.75 78 ASN A O 1
ATOM 617 N N . GLN A 1 79 ? 3.444 0.078 19.557 1.00 59.38 79 GLN A N 1
ATOM 618 C CA . GLN A 1 79 ? 2.237 0.830 19.158 1.00 59.38 79 GLN A CA 1
ATOM 619 C C . GLN A 1 79 ? 0.923 0.076 19.439 1.00 59.38 79 GLN A C 1
ATOM 621 O O . GLN A 1 79 ? -0.022 0.654 19.976 1.00 59.38 79 GLN A O 1
ATOM 626 N N . GLN A 1 80 ? 0.875 -1.229 19.153 1.00 55.91 80 GLN A N 1
ATOM 627 C CA . GLN A 1 80 ? -0.306 -2.049 19.441 1.00 55.91 80 GLN A CA 1
ATOM 628 C C . GLN A 1 80 ? -0.511 -2.236 20.953 1.00 55.91 80 GLN A C 1
ATOM 630 O O . GLN A 1 80 ? -1.643 -2.211 21.429 1.00 55.91 80 GLN A O 1
ATOM 635 N N . GLN A 1 81 ? 0.577 -2.398 21.719 1.00 57.97 81 GLN A N 1
ATOM 636 C CA . GLN A 1 81 ? 0.500 -2.506 23.178 1.00 57.97 81 GLN A CA 1
ATOM 637 C C . GLN A 1 81 ? 0.107 -1.185 23.834 1.00 57.97 81 GLN A C 1
ATOM 639 O O . GLN A 1 81 ? -0.675 -1.220 24.775 1.00 57.97 81 GLN A O 1
ATOM 644 N N . GLU A 1 82 ? 0.591 -0.039 23.354 1.00 63.59 82 GLU A N 1
ATOM 645 C CA . GLU A 1 82 ? 0.168 1.269 23.864 1.00 63.59 82 GLU A CA 1
ATOM 646 C C . GLU A 1 82 ? -1.316 1.538 23.547 1.00 63.59 82 GLU A C 1
ATOM 648 O O . GLU A 1 82 ? -2.043 1.962 24.441 1.00 63.59 82 GLU A O 1
ATOM 653 N N . MET A 1 83 ? -1.825 1.182 22.354 1.00 59.75 83 MET A N 1
ATOM 654 C CA . MET A 1 83 ? -3.273 1.254 22.068 1.00 59.75 83 MET A CA 1
ATOM 655 C C . MET A 1 83 ? -4.106 0.330 22.967 1.00 59.75 83 MET A C 1
ATOM 657 O O . MET A 1 83 ? -5.160 0.728 23.459 1.00 59.75 83 MET A O 1
ATOM 661 N N . LEU A 1 84 ? -3.647 -0.902 23.211 1.00 62.28 84 LEU A N 1
ATOM 662 C CA . LEU A 1 84 ? -4.334 -1.825 24.121 1.00 62.28 84 LEU A CA 1
ATOM 663 C C . LEU A 1 84 ? -4.278 -1.344 25.581 1.00 62.28 84 LEU A C 1
ATOM 665 O O . LEU A 1 84 ? -5.239 -1.542 26.326 1.00 62.28 84 LEU A O 1
ATOM 669 N N . LYS A 1 85 ? -3.186 -0.687 25.994 1.00 66.38 85 LYS A N 1
ATOM 670 C CA . LYS A 1 85 ? -3.075 -0.052 27.314 1.00 66.38 85 LYS A CA 1
ATOM 671 C C . LYS A 1 85 ? -4.054 1.112 27.446 1.00 66.38 85 LYS A C 1
ATOM 673 O O . LYS A 1 85 ? -4.767 1.153 28.446 1.00 66.38 85 LYS A O 1
ATOM 678 N N . ASP A 1 86 ? -4.159 1.980 26.444 1.00 70.38 86 ASP A N 1
ATOM 679 C CA . ASP A 1 86 ? -5.096 3.111 26.446 1.00 70.38 86 ASP A CA 1
ATOM 680 C C . ASP A 1 86 ? -6.557 2.633 26.519 1.00 70.38 86 ASP A C 1
ATOM 682 O O . ASP A 1 86 ? -7.313 3.043 27.399 1.00 70.38 86 ASP A O 1
ATOM 686 N N . GLN A 1 87 ? -6.921 1.620 25.719 1.00 71.50 87 GLN A N 1
ATOM 687 C CA . GLN A 1 87 ? -8.242 0.983 25.801 1.00 71.50 87 GLN A CA 1
ATOM 688 C C . GLN A 1 87 ? -8.519 0.353 27.175 1.00 71.50 87 GLN A C 1
ATOM 690 O O . GLN A 1 87 ? -9.647 0.410 27.670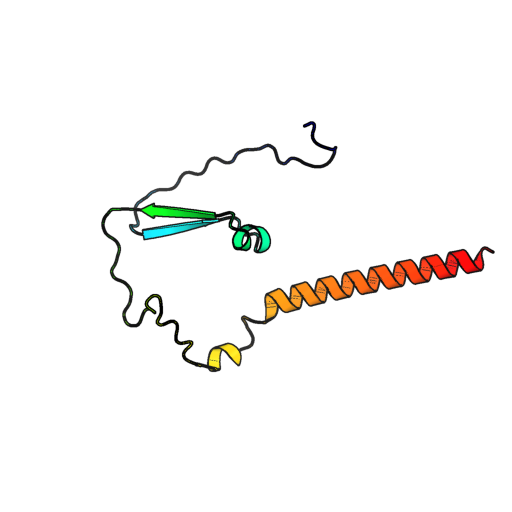 1.00 71.50 87 GLN A O 1
ATOM 695 N N . SER A 1 88 ? -7.507 -0.240 27.819 1.00 74.31 88 SER A N 1
ATOM 696 C CA . SER A 1 88 ? -7.658 -0.804 29.165 1.00 74.31 88 SER A CA 1
ATOM 697 C C . SER A 1 88 ? -7.886 0.270 30.237 1.00 74.31 88 SER A C 1
ATOM 699 O O . SER A 1 88 ? -8.680 0.043 31.154 1.00 74.31 88 SER A O 1
ATOM 701 N N . LEU A 1 89 ? -7.265 1.450 30.092 1.00 72.19 89 LEU A N 1
ATOM 702 C CA . LEU A 1 89 ? -7.482 2.606 30.967 1.00 72.19 89 LEU A CA 1
ATOM 703 C C . LEU A 1 89 ? -8.907 3.145 30.804 1.00 72.19 89 LEU A C 1
ATOM 705 O O . LEU A 1 89 ? -9.612 3.283 31.802 1.00 72.19 89 LEU A O 1
ATOM 709 N N . THR A 1 90 ? -9.386 3.314 29.567 1.00 73.81 90 THR A N 1
ATOM 710 C CA . THR A 1 90 ? -10.764 3.763 29.304 1.00 73.81 90 THR A CA 1
ATOM 711 C C . THR A 1 90 ? -11.805 2.792 29.876 1.00 73.81 90 THR A C 1
ATOM 713 O O . THR A 1 90 ? -12.783 3.207 30.497 1.00 73.81 90 THR A O 1
ATOM 716 N N . ILE A 1 91 ? -11.602 1.476 29.722 1.00 77.88 91 ILE A N 1
ATOM 717 C CA . ILE A 1 91 ? -12.510 0.458 30.281 1.00 77.88 91 ILE A CA 1
ATOM 718 C C . ILE A 1 91 ? -12.526 0.513 31.815 1.00 77.88 91 ILE A C 1
ATOM 720 O O . ILE A 1 91 ? -13.588 0.360 32.426 1.00 77.88 91 ILE A O 1
ATOM 724 N N . TYR A 1 92 ? -11.371 0.718 32.452 1.00 76.25 92 TYR A N 1
ATOM 725 C CA . TYR A 1 92 ? -11.278 0.834 33.906 1.00 76.25 92 TYR A CA 1
ATOM 726 C C . TYR A 1 92 ? -11.966 2.103 34.428 1.00 76.25 92 TYR A C 1
ATOM 728 O O . TYR A 1 92 ? -12.715 2.042 35.404 1.00 76.25 92 TYR A O 1
ATOM 736 N N . GLU A 1 93 ? -11.785 3.234 33.747 1.00 83.94 93 GLU A N 1
ATOM 737 C CA . GLU A 1 93 ? -12.460 4.495 34.067 1.00 83.94 93 GLU A CA 1
ATOM 738 C C . GLU A 1 93 ? -13.982 4.373 33.950 1.00 83.94 93 GLU A C 1
ATOM 740 O O . GLU A 1 93 ? -14.702 4.750 34.876 1.00 83.94 93 GLU A O 1
ATOM 745 N N . LEU A 1 94 ? -14.477 3.764 32.868 1.00 81.88 94 LEU A N 1
ATOM 746 C CA . LEU A 1 94 ? -15.906 3.506 32.672 1.00 81.88 94 LEU A CA 1
ATOM 747 C C . LEU A 1 94 ? -16.477 2.586 33.759 1.00 81.88 94 LEU A C 1
ATOM 749 O O . LEU A 1 94 ? -17.553 2.857 34.295 1.00 81.88 94 LEU A O 1
ATOM 753 N N . ARG A 1 95 ? -15.749 1.527 34.140 1.00 82.38 95 ARG A N 1
ATOM 754 C CA . ARG A 1 95 ? -16.147 0.646 35.251 1.00 82.38 95 ARG A CA 1
ATOM 755 C C . ARG A 1 95 ? -16.204 1.393 36.580 1.00 82.38 95 ARG A C 1
ATOM 757 O O . ARG A 1 95 ? -17.150 1.196 37.337 1.00 82.38 95 ARG A O 1
ATOM 764 N N . ASN A 1 96 ? -15.243 2.270 36.857 1.00 86.88 96 ASN A N 1
ATOM 765 C CA . ASN A 1 96 ? -15.261 3.079 38.074 1.00 86.88 96 ASN A CA 1
ATOM 766 C C . ASN A 1 96 ? -16.422 4.074 38.088 1.00 86.88 96 ASN A C 1
ATOM 768 O O . ASN A 1 96 ? -17.082 4.208 39.115 1.00 86.88 96 ASN A O 1
ATOM 772 N N . GLN A 1 97 ? -16.725 4.726 36.963 1.00 88.38 97 GLN A N 1
ATOM 773 C CA . GLN A 1 97 ? -17.888 5.609 36.870 1.00 88.38 97 GLN A CA 1
ATOM 774 C C . GLN A 1 97 ? -19.197 4.850 37.093 1.00 88.38 97 GLN A C 1
ATOM 776 O O . GLN A 1 97 ? -20.040 5.317 37.859 1.00 88.38 97 GLN A O 1
ATOM 781 N N . LEU A 1 98 ? -19.340 3.665 36.496 1.00 87.56 98 LEU A N 1
ATOM 782 C CA . LEU A 1 98 ? -20.512 2.815 36.690 1.00 87.56 98 LEU A CA 1
ATOM 783 C C . LEU A 1 98 ? -20.646 2.357 38.150 1.00 87.56 98 LEU A C 1
ATOM 785 O O . LEU A 1 98 ? -21.737 2.418 38.712 1.00 87.56 98 LEU A O 1
ATOM 789 N N . ASN A 1 99 ? -19.543 1.965 38.794 1.00 86.25 99 ASN A N 1
ATOM 790 C CA . ASN A 1 99 ? -19.534 1.579 40.207 1.00 86.25 99 ASN A CA 1
ATOM 791 C C . ASN A 1 99 ? -19.918 2.750 41.123 1.00 86.25 99 ASN A C 1
ATOM 793 O O . ASN A 1 99 ? -20.713 2.571 42.041 1.00 86.25 99 ASN A O 1
ATOM 797 N N . ILE A 1 100 ? -19.408 3.958 40.858 1.00 89.56 100 ILE A N 1
ATOM 798 C CA . ILE A 1 100 ? -19.757 5.172 41.613 1.00 89.56 100 ILE A CA 1
ATOM 799 C C . ILE A 1 100 ? -21.230 5.536 41.407 1.00 89.56 100 ILE A C 1
ATOM 801 O O . ILE A 1 100 ? -21.907 5.903 42.363 1.00 89.56 100 ILE A O 1
ATOM 805 N N . GLN A 1 101 ? -21.743 5.442 40.178 1.00 86.44 101 GLN A N 1
ATOM 806 C CA . GLN A 1 101 ? -23.161 5.679 39.894 1.00 86.44 101 GLN A CA 1
ATOM 807 C C . GLN A 1 101 ? -24.050 4.661 40.610 1.00 86.44 101 GLN A C 1
ATOM 809 O O . GLN A 1 101 ? -25.033 5.049 41.229 1.00 86.44 101 GLN A O 1
ATOM 814 N N . THR A 1 102 ? -23.665 3.386 40.592 1.00 87.75 102 THR A N 1
ATOM 815 C CA . THR A 1 102 ? -24.383 2.314 41.295 1.00 87.75 102 THR A CA 1
ATOM 816 C C . THR A 1 102 ? -24.368 2.539 42.810 1.00 87.75 102 THR A C 1
ATOM 818 O O . THR A 1 102 ? -25.402 2.407 43.453 1.00 87.75 102 THR A O 1
ATOM 821 N N . ALA A 1 103 ? -23.235 2.956 43.387 1.00 86.38 103 ALA A N 1
ATOM 822 C CA . ALA A 1 103 ? -23.146 3.292 44.808 1.00 86.38 103 ALA A CA 1
ATOM 823 C C . ALA A 1 103 ? -24.042 4.486 45.182 1.00 86.38 103 ALA A C 1
ATOM 825 O O . ALA A 1 103 ? -24.773 4.411 46.161 1.00 86.38 103 ALA A O 1
ATOM 826 N N . LYS A 1 104 ? -24.055 5.547 44.364 1.00 88.06 104 LYS A N 1
ATOM 827 C CA . LYS A 1 104 ? -24.933 6.712 44.573 1.00 88.06 104 LYS A CA 1
ATOM 828 C C . LYS A 1 104 ? -26.417 6.375 44.448 1.00 88.06 104 LYS A C 1
ATOM 830 O O . LYS A 1 104 ? -27.221 6.977 45.145 1.00 88.06 104 LYS A O 1
ATOM 835 N N . LEU A 1 105 ? -26.780 5.449 43.560 1.00 82.88 105 LEU A N 1
ATOM 836 C CA . LEU A 1 105 ? -28.160 4.976 43.420 1.00 82.88 105 LEU A CA 1
ATOM 837 C C . LEU A 1 105 ? -28.600 4.180 44.655 1.00 82.88 105 LEU A C 1
ATOM 839 O O . LEU A 1 105 ? -29.705 4.391 45.138 1.00 82.88 105 LEU A O 1
ATOM 843 N N . ASN A 1 106 ? -27.715 3.351 45.212 1.00 78.06 106 ASN A N 1
ATOM 844 C CA . ASN A 1 106 ? -27.989 2.586 46.432 1.00 78.06 106 ASN A CA 1
ATOM 845 C C . ASN A 1 106 ? -28.025 3.451 47.708 1.00 78.06 106 ASN A C 1
ATOM 847 O O . ASN A 1 106 ? -28.568 3.017 48.713 1.00 78.06 106 ASN A O 1
ATOM 851 N N . GLU A 1 107 ? -27.437 4.651 47.693 1.00 79.75 107 GLU A N 1
ATOM 852 C CA . GLU A 1 107 ? -27.540 5.634 48.787 1.00 79.75 107 GLU A CA 1
ATOM 853 C C . GLU A 1 107 ? -28.837 6.469 48.728 1.00 79.75 107 GLU A C 1
ATOM 855 O O . GLU A 1 107 ? -29.111 7.235 49.653 1.00 79.75 107 GLU A O 1
ATOM 860 N N . GLN A 1 108 ? -29.611 6.369 47.638 1.00 67.69 108 GLN A N 1
ATOM 861 C CA . GLN A 1 108 ? -30.886 7.077 47.449 1.00 67.69 108 GLN A CA 1
ATOM 862 C C . GLN A 1 108 ? -32.133 6.199 47.677 1.00 67.69 108 GLN A C 1
ATOM 864 O O . GLN A 1 108 ? -33.245 6.725 47.577 1.00 67.69 108 GLN A O 1
ATOM 869 N N . GLU A 1 109 ? -31.959 4.912 48.000 1.00 55.25 109 GLU A N 1
ATOM 870 C CA . GLU A 1 109 ? -32.986 4.026 48.588 1.00 55.25 109 GLU A CA 1
ATOM 871 C C . GLU A 1 109 ? -32.889 4.002 50.121 1.00 55.25 109 GLU A C 1
ATOM 873 O O . GLU A 1 109 ? -33.960 3.924 50.767 1.00 55.25 109 GLU A O 1
#